Protein AF-D4MSF2-F1 (afdb_monomer)

Foldseek 3Di:
DVVVVDDDDDDDDPDDDVQNVCVVVVHNRDDDDQQWPDPPDPPTDHDPVSNVVVVVVVVVVVVVVVVD

Sequence (68 aa):
MKALGIAPQVTPIRGGTDGARLSYMGLPCPNLCTGGYNFHGKYEFIPVQSIDTMVEILKDIVIRFEKR

Structure (mmCIF, N/CA/C/O backbone):
data_AF-D4MSF2-F1
#
_entry.id   AF-D4MSF2-F1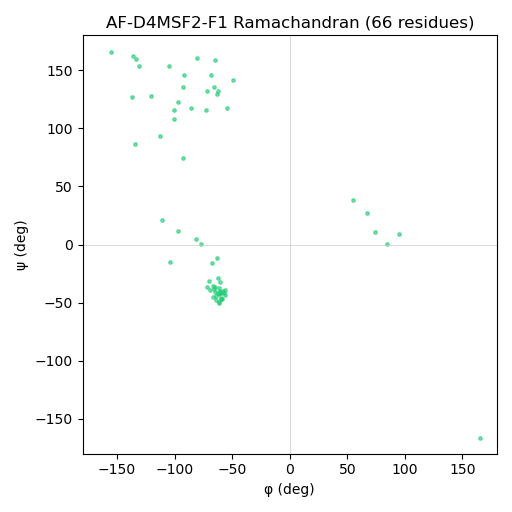
#
loop_
_atom_site.group_PDB
_atom_site.id
_atom_site.type_symbol
_atom_site.label_atom_id
_atom_site.label_alt_id
_atom_site.label_comp_id
_atom_site.label_asym_id
_atom_site.label_entity_id
_atom_site.label_seq_id
_atom_site.pdbx_PDB_ins_code
_atom_site.Cartn_x
_atom_site.Cartn_y
_atom_site.Cartn_z
_atom_site.occupancy
_atom_site.B_iso_or_equiv
_atom_site.auth_seq_id
_atom_site.auth_comp_id
_atom_site.auth_asym_id
_atom_site.auth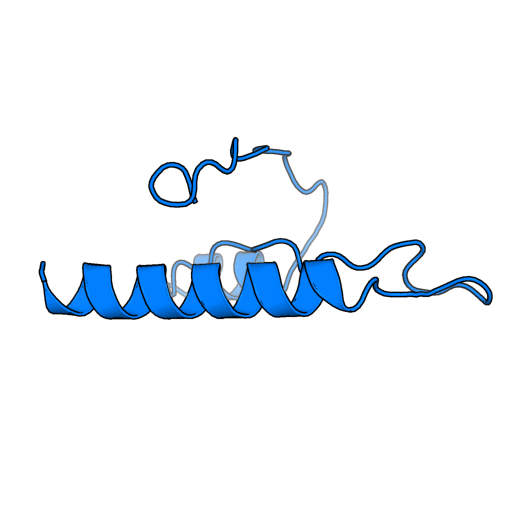_atom_id
_atom_site.pdbx_PDB_model_num
ATOM 1 N N . MET A 1 1 ? -5.806 8.199 5.976 1.00 84.94 1 MET A N 1
ATOM 2 C CA . MET A 1 1 ? -5.665 8.653 4.560 1.00 84.94 1 MET A CA 1
ATOM 3 C C . MET A 1 1 ? -6.292 10.020 4.298 1.00 84.94 1 MET A C 1
ATOM 5 O O . MET A 1 1 ? -5.532 10.971 4.222 1.00 84.94 1 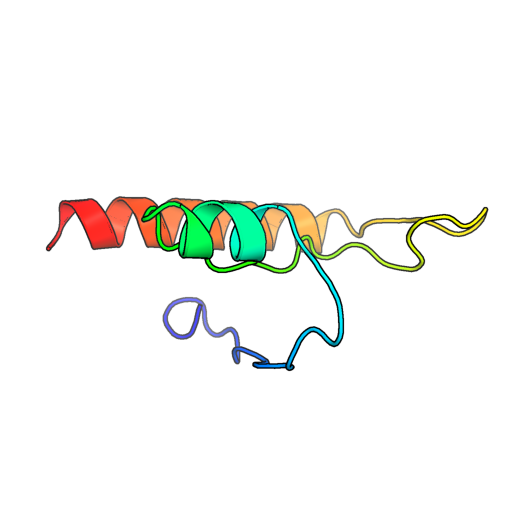MET A O 1
ATOM 9 N N . LYS A 1 2 ? -7.627 10.182 4.229 1.00 92.69 2 LYS A N 1
ATOM 10 C CA . LYS A 1 2 ? -8.245 11.508 3.966 1.00 92.69 2 LYS A CA 1
ATOM 11 C C . LYS A 1 2 ? -7.825 12.587 4.973 1.00 92.69 2 LYS A C 1
ATOM 13 O O . LYS A 1 2 ? -7.560 13.716 4.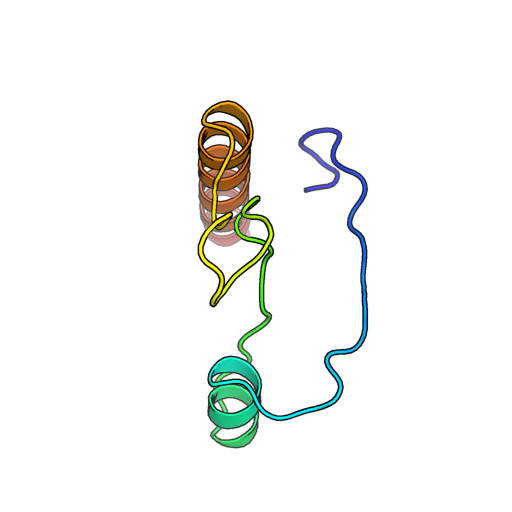590 1.00 92.69 2 LYS A O 1
ATOM 18 N N . ALA A 1 3 ? -7.705 12.215 6.247 1.00 91.81 3 ALA A N 1
ATOM 19 C CA . ALA A 1 3 ? -7.236 13.110 7.304 1.00 91.81 3 ALA A CA 1
ATOM 20 C C . ALA A 1 3 ? -5.761 13.528 7.182 1.00 91.81 3 ALA A C 1
ATOM 22 O O . ALA A 1 3 ? -5.354 14.491 7.815 1.00 91.81 3 ALA A O 1
ATOM 23 N N . LEU A 1 4 ? -4.982 12.817 6.364 1.00 93.62 4 LEU A N 1
ATOM 24 C CA . LEU A 1 4 ? -3.600 13.152 6.021 1.00 93.62 4 LEU A CA 1
ATOM 25 C C . LEU A 1 4 ? -3.518 13.899 4.675 1.00 93.62 4 LEU A C 1
ATOM 27 O O . LEU A 1 4 ? -2.443 14.006 4.103 1.00 93.62 4 LEU A O 1
ATOM 31 N N . GLY A 1 5 ? -4.649 14.354 4.119 1.00 94.94 5 GLY A N 1
ATOM 32 C CA . GLY A 1 5 ? -4.699 15.022 2.812 1.00 94.94 5 GLY A CA 1
ATOM 33 C C . GLY A 1 5 ? -4.524 14.087 1.610 1.00 94.94 5 GLY A C 1
ATOM 34 O O . GLY A 1 5 ? -4.370 14.555 0.487 1.00 94.94 5 GLY A O 1
ATOM 35 N N . ILE A 1 6 ? -4.567 12.767 1.820 1.00 93.50 6 ILE A N 1
ATOM 36 C CA . ILE A 1 6 ? -4.336 11.766 0.771 1.00 93.50 6 ILE A CA 1
ATOM 37 C C . ILE A 1 6 ? -5.678 11.277 0.227 1.00 93.50 6 ILE A C 1
ATOM 39 O O . ILE A 1 6 ? -6.503 10.735 0.976 1.00 93.50 6 ILE A O 1
ATOM 43 N N . ALA A 1 7 ? -5.882 11.428 -1.084 1.00 94.88 7 ALA A N 1
ATOM 44 C CA . ALA A 1 7 ? -7.030 10.869 -1.787 1.00 94.88 7 ALA A CA 1
ATOM 45 C C . ALA A 1 7 ? -6.871 9.339 -1.915 1.00 94.88 7 ALA A C 1
ATOM 47 O O . ALA A 1 7 ? -5.933 8.881 -2.568 1.00 94.88 7 ALA A O 1
ATOM 48 N N . PRO A 1 8 ? -7.746 8.524 -1.294 1.00 94.38 8 PRO A N 1
ATOM 49 C CA . PRO A 1 8 ? -7.648 7.076 -1.404 1.00 94.38 8 PRO A CA 1
ATOM 50 C C . PRO A 1 8 ? -8.066 6.622 -2.803 1.00 94.38 8 PRO A C 1
ATOM 52 O O . PRO A 1 8 ? -9.137 6.989 -3.287 1.00 94.38 8 PRO A O 1
ATOM 55 N N . GLN A 1 9 ? -7.250 5.771 -3.417 1.00 94.44 9 GLN A N 1
ATOM 56 C CA . GLN A 1 9 ? -7.596 5.093 -4.657 1.00 94.44 9 GLN A CA 1
ATOM 57 C C . GLN A 1 9 ? -8.046 3.667 -4.342 1.00 94.44 9 GLN A C 1
ATOM 59 O O . GLN A 1 9 ? -7.270 2.855 -3.843 1.00 94.44 9 GLN A O 1
ATOM 64 N N . VAL A 1 10 ? -9.312 3.366 -4.627 1.00 95.56 10 VAL A N 1
ATOM 65 C CA . VAL A 1 10 ? -9.882 2.032 -4.420 1.00 95.56 10 VAL A CA 1
ATOM 66 C C . VAL A 1 10 ? -9.918 1.313 -5.761 1.00 95.56 10 VAL A C 1
ATOM 68 O O . VAL A 1 10 ? -10.727 1.643 -6.625 1.00 95.56 10 VAL A O 1
ATOM 71 N N . THR A 1 11 ? -9.041 0.327 -5.921 1.00 95.31 11 THR A N 1
ATOM 72 C CA . THR A 1 11 ? -8.929 -0.471 -7.146 1.00 95.31 11 THR A CA 1
ATOM 73 C C . THR A 1 11 ? -9.172 -1.945 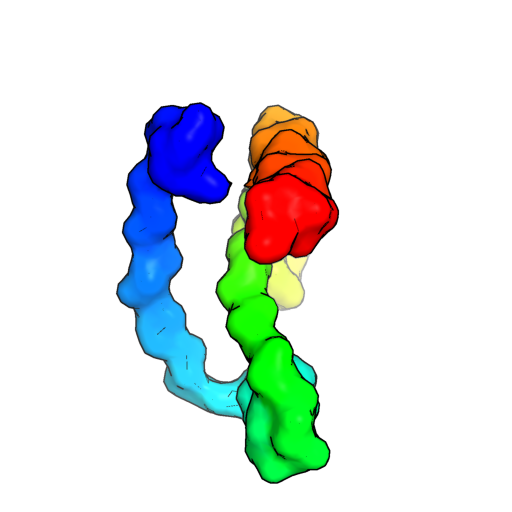-6.815 1.00 95.31 11 THR A C 1
ATOM 75 O O . THR A 1 11 ? -8.509 -2.469 -5.917 1.00 95.31 11 THR A O 1
ATOM 78 N N . PRO A 1 12 ? -10.085 -2.644 -7.516 1.00 96.12 12 PRO A N 1
ATOM 79 C CA . PRO A 1 12 ? -10.278 -4.077 -7.323 1.00 96.12 12 PRO A CA 1
ATOM 80 C C . PRO A 1 12 ? -9.014 -4.869 -7.667 1.00 96.12 12 PRO A C 1
ATOM 82 O O . PRO A 1 12 ? -8.445 -4.702 -8.747 1.00 96.12 12 PRO A O 1
ATOM 85 N N . ILE A 1 13 ? -8.609 -5.781 -6.782 1.00 96.19 13 ILE A N 1
ATOM 86 C CA . ILE A 1 13 ? -7.540 -6.740 -7.073 1.00 96.19 13 ILE A CA 1
ATOM 87 C C . ILE A 1 13 ? -8.161 -7.943 -7.785 1.00 96.19 13 ILE A C 1
ATOM 89 O O . ILE A 1 13 ? -9.013 -8.636 -7.232 1.00 96.19 13 ILE A O 1
ATOM 93 N N . ARG A 1 14 ? -7.745 -8.188 -9.031 1.00 96.56 14 ARG A N 1
ATOM 94 C CA . ARG A 1 14 ? -8.234 -9.302 -9.858 1.00 96.56 14 ARG A CA 1
ATOM 95 C C . ARG A 1 14 ? -7.337 -10.529 -9.696 1.00 96.56 14 ARG A C 1
ATOM 97 O O . ARG A 1 14 ? -6.539 -10.836 -10.574 1.00 96.56 14 ARG A O 1
ATOM 104 N N . GLY A 1 15 ? -7.463 -11.206 -8.560 1.00 95.25 15 GLY A N 1
ATOM 105 C CA . GLY A 1 15 ? -6.671 -12.385 -8.215 1.00 95.25 15 GLY A CA 1
ATOM 106 C C . GLY A 1 15 ? -6.779 -12.723 -6.730 1.00 95.25 15 GLY A C 1
ATOM 107 O O . GLY A 1 15 ? -7.647 -12.201 -6.032 1.00 95.25 15 GLY A O 1
ATOM 108 N N . GLY A 1 16 ? -5.895 -13.597 -6.253 1.00 95.94 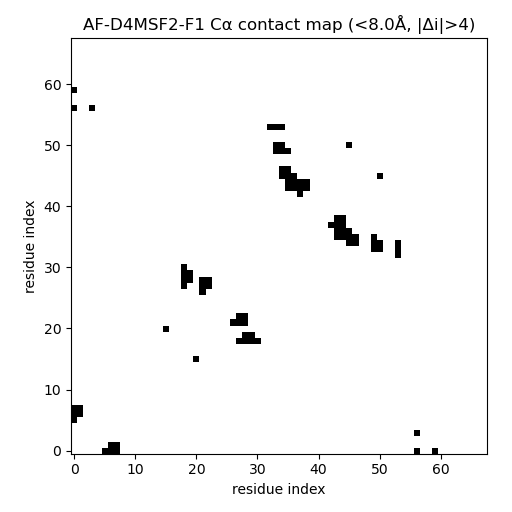16 GLY A N 1
ATOM 109 C CA . GLY A 1 16 ? -5.756 -13.902 -4.831 1.00 95.94 16 GLY A CA 1
ATOM 110 C C . GLY A 1 16 ? -4.717 -13.008 -4.157 1.00 95.94 16 GLY A C 1
ATOM 111 O O . GLY A 1 16 ? -3.702 -12.666 -4.757 1.00 95.94 16 GLY A O 1
ATOM 112 N N . THR A 1 17 ? -4.963 -12.664 -2.897 1.00 97.69 17 THR A N 1
ATOM 113 C CA . THR A 1 17 ? -3.970 -12.097 -1.978 1.00 97.69 17 THR A CA 1
ATOM 114 C C . THR A 1 17 ? -4.075 -12.821 -0.644 1.00 97.69 17 THR A C 1
ATOM 116 O O . THR A 1 17 ? -5.128 -13.389 -0.330 1.00 97.69 17 THR A O 1
ATOM 119 N N . ASP A 1 18 ? -3.029 -12.754 0.175 1.00 98.12 18 ASP A N 1
ATOM 120 C CA . ASP A 1 18 ? -3.093 -13.278 1.541 1.00 98.12 18 ASP A CA 1
ATOM 121 C C . ASP A 1 18 ? -4.222 -12.608 2.329 1.00 98.12 18 ASP A C 1
ATOM 123 O O . ASP A 1 18 ? -4.990 -13.287 3.003 1.00 98.12 18 ASP A O 1
ATOM 127 N N . GLY A 1 19 ? -4.423 -11.296 2.153 1.00 98.12 19 GLY A N 1
ATOM 128 C CA . GLY A 1 19 ? -5.540 -10.572 2.765 1.00 98.12 19 GLY A CA 1
ATOM 129 C C . GLY A 1 19 ? -6.919 -11.094 2.341 1.00 98.12 19 GLY A C 1
ATOM 130 O O . GLY A 1 19 ? -7.808 -11.247 3.181 1.00 98.12 19 GLY A O 1
ATOM 131 N N . ALA A 1 20 ? -7.104 -11.451 1.065 1.00 97.75 20 ALA A N 1
ATOM 132 C CA . ALA A 1 20 ? -8.341 -12.078 0.597 1.00 97.75 20 ALA A CA 1
ATOM 133 C C . ALA A 1 20 ? -8.545 -13.465 1.232 1.00 97.75 20 ALA A C 1
ATOM 135 O O . ALA A 1 20 ? -9.657 -13.796 1.650 1.00 97.75 20 ALA A O 1
ATOM 136 N N . ARG A 1 21 ? -7.472 -14.260 1.365 1.00 98.38 21 ARG A N 1
ATOM 137 C CA . ARG A 1 21 ? -7.526 -15.573 2.022 1.00 98.38 21 ARG A CA 1
ATOM 138 C C . ARG A 1 21 ? -7.822 -15.458 3.519 1.00 98.38 21 ARG A C 1
ATOM 140 O O . ARG A 1 21 ? -8.682 -16.182 4.008 1.00 98.38 21 ARG A O 1
ATOM 147 N N . LEU A 1 22 ? -7.168 -14.537 4.224 1.00 98.62 22 LEU A N 1
ATOM 148 C CA . LEU A 1 22 ? -7.426 -14.239 5.636 1.00 98.62 22 LEU A CA 1
ATOM 149 C C . LEU A 1 22 ? -8.866 -13.767 5.852 1.00 98.62 22 LEU A C 1
ATOM 151 O O . LEU A 1 22 ? -9.538 -14.246 6.764 1.00 98.62 22 LEU A O 1
ATOM 155 N N . SER A 1 23 ? -9.374 -12.916 4.958 1.00 98.31 23 SER A N 1
ATOM 156 C CA . SER A 1 23 ? -10.767 -12.456 5.003 1.00 98.31 23 SER A CA 1
ATOM 157 C C . SER A 1 23 ? -11.746 -13.619 4.848 1.00 98.31 23 SER A C 1
ATOM 159 O O . SER A 1 23 ? -12.703 -13.714 5.612 1.00 98.31 23 SER A O 1
ATOM 161 N N . TYR A 1 24 ? -11.474 -14.552 3.929 1.00 98.06 24 TYR A N 1
ATOM 162 C CA . TYR A 1 24 ? -12.253 -15.788 3.791 1.00 98.06 24 TYR A CA 1
ATOM 163 C C . TYR A 1 24 ? -12.213 -16.662 5.059 1.00 98.06 24 TYR A C 1
ATOM 165 O O . TYR A 1 24 ? -13.196 -17.317 5.388 1.00 98.06 24 TYR A O 1
ATOM 173 N N . MET A 1 25 ? -11.101 -16.647 5.797 1.00 98.44 25 MET A N 1
ATOM 174 C CA . MET A 1 25 ? -10.922 -17.378 7.060 1.00 98.44 25 MET A CA 1
ATOM 175 C C . MET A 1 25 ? -11.523 -16.666 8.287 1.00 98.44 25 MET A C 1
ATOM 177 O O . MET A 1 25 ? -11.363 -17.151 9.404 1.00 98.44 25 MET A O 1
ATOM 181 N N . GLY A 1 26 ? -12.212 -15.535 8.106 1.00 98.38 26 GLY A N 1
ATOM 182 C CA . GLY A 1 26 ? -12.863 -14.797 9.191 1.00 98.38 26 GLY A CA 1
ATOM 183 C C . GLY A 1 26 ? -12.039 -13.652 9.784 1.00 98.38 26 GLY A C 1
ATOM 184 O O . GLY A 1 26 ? -12.462 -13.068 10.778 1.00 98.38 26 GLY A O 1
ATOM 185 N N . LEU A 1 27 ? -10.902 -13.289 9.178 1.00 98.44 27 LEU A N 1
ATOM 186 C CA . LEU A 1 27 ? -10.103 -12.120 9.558 1.00 98.44 27 LEU A CA 1
ATOM 187 C C . LEU A 1 27 ? -10.140 -11.059 8.444 1.00 98.44 27 LEU A C 1
ATOM 189 O O . LEU A 1 27 ? -9.321 -11.124 7.524 1.00 98.44 27 LEU A O 1
ATOM 19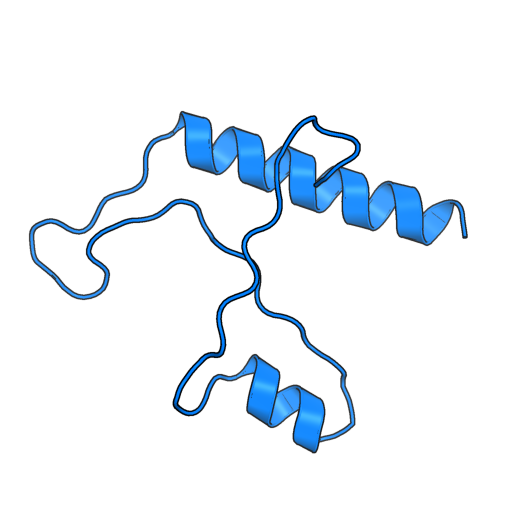3 N N . PRO A 1 28 ? -11.059 -10.072 8.498 1.00 97.88 28 PRO A N 1
ATOM 194 C CA . PRO A 1 28 ? -11.122 -8.999 7.510 1.00 97.88 28 PRO A CA 1
ATOM 195 C C . PRO A 1 28 ? -9.778 -8.276 7.376 1.00 97.88 28 PRO A C 1
ATOM 197 O O . PRO A 1 28 ? -9.291 -7.663 8.325 1.00 97.88 28 PRO A O 1
ATOM 200 N N . CYS A 1 29 ? -9.181 -8.348 6.189 1.00 98.12 29 CYS A N 1
ATOM 201 C CA . CYS A 1 29 ? -7.810 -7.907 5.958 1.00 98.12 29 CYS A CA 1
ATOM 202 C C . CYS A 1 29 ? -7.723 -7.069 4.669 1.00 98.12 29 CYS A C 1
ATOM 204 O O . CYS A 1 29 ? -7.488 -7.612 3.583 1.00 98.12 29 CYS A O 1
ATOM 206 N N . PRO A 1 30 ? -7.968 -5.745 4.750 1.00 96.19 30 PRO A N 1
ATOM 207 C CA . PRO A 1 30 ? -7.794 -4.851 3.612 1.00 96.19 30 PRO A CA 1
ATOM 208 C C . PRO A 1 30 ? -6.310 -4.707 3.253 1.00 96.19 30 PRO A C 1
ATOM 210 O O . PRO A 1 30 ? -5.450 -4.676 4.130 1.00 96.19 30 PRO A O 1
ATOM 213 N N . ASN A 1 31 ? -6.017 -4.559 1.960 1.00 96.50 31 ASN A N 1
ATOM 214 C CA . ASN A 1 31 ? -4.662 -4.298 1.484 1.00 96.50 31 ASN A CA 1
ATOM 215 C C . ASN A 1 31 ? -4.414 -2.790 1.341 1.00 96.50 31 ASN A C 1
ATOM 217 O O . ASN A 1 31 ? -5.249 -2.074 0.784 1.00 96.50 31 ASN A O 1
ATOM 221 N N . LEU A 1 32 ? -3.258 -2.319 1.806 1.00 95.88 32 LEU A N 1
ATOM 222 C CA . LEU A 1 32 ? -2.799 -0.943 1.621 1.00 95.88 32 LEU A CA 1
ATOM 223 C C . LEU A 1 32 ? -1.699 -0.909 0.556 1.00 95.88 32 LEU A C 1
ATOM 225 O O . LEU A 1 32 ? -0.994 -1.895 0.348 1.00 95.88 32 LEU A O 1
ATOM 229 N N . CYS A 1 33 ? -1.541 0.224 -0.129 1.00 93.50 33 CYS A N 1
ATOM 230 C CA . CYS A 1 33 ? -0.365 0.418 -0.971 1.00 93.50 33 CYS A CA 1
ATOM 231 C C . CYS A 1 33 ? 0.903 0.457 -0.106 1.00 93.50 33 CYS A C 1
ATOM 233 O O . CYS A 1 33 ? 0.845 0.732 1.088 1.00 93.50 33 CYS A O 1
ATOM 235 N N . THR A 1 34 ? 2.056 0.193 -0.712 1.00 93.88 34 THR A N 1
ATOM 236 C CA . THR A 1 34 ? 3.363 0.355 -0.055 1.00 93.88 34 THR A CA 1
ATOM 237 C C . THR A 1 34 ? 4.094 1.606 -0.534 1.00 93.88 34 THR A C 1
ATOM 239 O O . THR A 1 34 ? 5.053 2.029 0.095 1.00 93.88 34 THR A O 1
ATOM 242 N N . GLY A 1 35 ? 3.653 2.196 -1.653 1.00 94.81 35 GLY A N 1
ATOM 243 C CA . GLY A 1 35 ? 4.368 3.265 -2.350 1.00 94.81 35 GLY A CA 1
ATOM 244 C C . GLY A 1 35 ? 5.451 2.775 -3.316 1.00 94.81 35 GLY A C 1
ATOM 245 O O . GLY A 1 35 ? 6.114 3.599 -3.938 1.00 94.81 35 GLY A O 1
ATOM 246 N N . GLY A 1 36 ? 5.642 1.458 -3.442 1.00 96.88 36 GLY A N 1
ATOM 247 C CA . GLY A 1 36 ? 6.596 0.864 -4.378 1.00 96.88 36 GLY A CA 1
ATOM 248 C C . GLY A 1 36 ? 6.076 0.773 -5.815 1.00 96.88 36 GLY A C 1
ATOM 249 O O . GLY A 1 36 ? 4.869 0.811 -6.068 1.00 96.88 36 GLY A O 1
ATOM 250 N N . TYR A 1 37 ? 7.013 0.624 -6.748 1.00 97.88 37 TYR A N 1
ATOM 251 C CA . TYR A 1 37 ? 6.782 0.551 -8.188 1.00 97.88 37 TYR A CA 1
ATOM 252 C C . TYR A 1 37 ? 7.526 -0.642 -8.795 1.00 97.88 37 TYR A C 1
ATOM 254 O O . TYR A 1 37 ? 8.579 -1.046 -8.305 1.00 97.88 37 TYR A O 1
ATOM 262 N N . ASN A 1 38 ? 7.002 -1.154 -9.914 1.00 97.88 38 ASN A N 1
ATOM 263 C CA . ASN A 1 38 ? 7.633 -2.184 -10.750 1.00 97.88 38 ASN A CA 1
ATOM 264 C C . ASN A 1 38 ? 8.017 -3.479 -10.007 1.00 97.88 38 ASN A C 1
ATOM 266 O O . ASN A 1 38 ? 9.067 -4.055 -10.296 1.00 97.88 38 ASN A O 1
ATOM 270 N N . PHE A 1 39 ? 7.176 -3.929 -9.069 1.00 97.31 39 PHE A N 1
ATOM 271 C CA . PHE A 1 39 ? 7.391 -5.176 -8.327 1.00 97.31 39 PHE A CA 1
ATOM 272 C C . PHE A 1 39 ? 7.709 -6.356 -9.257 1.00 97.31 39 PHE A C 1
ATOM 274 O O . PHE A 1 39 ? 7.106 -6.485 -10.326 1.00 97.31 39 PHE A O 1
ATOM 281 N N . HIS A 1 40 ? 8.622 -7.229 -8.822 1.00 97.44 40 HIS A N 1
ATOM 282 C CA . HIS A 1 40 ? 9.083 -8.416 -9.554 1.00 97.44 40 HIS A CA 1
ATOM 283 C C . HIS A 1 40 ? 9.879 -8.114 -10.838 1.00 97.44 40 HIS A C 1
ATOM 285 O O . HIS A 1 40 ? 9.910 -8.929 -11.764 1.00 97.44 40 HIS A O 1
ATOM 291 N N . GLY A 1 41 ? 10.552 -6.962 -10.905 1.00 98.12 41 GLY A N 1
ATOM 292 C CA . GLY A 1 41 ? 11.368 -6.561 -12.050 1.00 98.12 41 GLY A CA 1
ATOM 293 C C . GLY A 1 41 ? 12.720 -5.966 -11.657 1.00 98.12 41 GLY A C 1
ATOM 294 O O . GLY A 1 41 ? 12.919 -5.478 -10.553 1.00 98.12 41 GLY A O 1
ATOM 295 N N . LYS A 1 42 ? 13.662 -5.922 -12.606 1.00 98.00 42 LYS A N 1
ATOM 296 C CA . LYS A 1 42 ? 14.995 -5.310 -12.402 1.00 98.00 42 LYS A CA 1
ATOM 297 C C . LYS A 1 42 ? 14.969 -3.799 -12.112 1.00 98.00 42 LYS A C 1
ATOM 299 O O . LYS A 1 42 ? 15.997 -3.227 -11.774 1.00 98.00 42 LYS A O 1
ATOM 304 N N . TYR A 1 43 ? 13.815 -3.164 -12.309 1.00 98.44 43 TYR A N 1
ATOM 305 C CA . TYR A 1 43 ? 13.568 -1.745 -12.052 1.00 98.4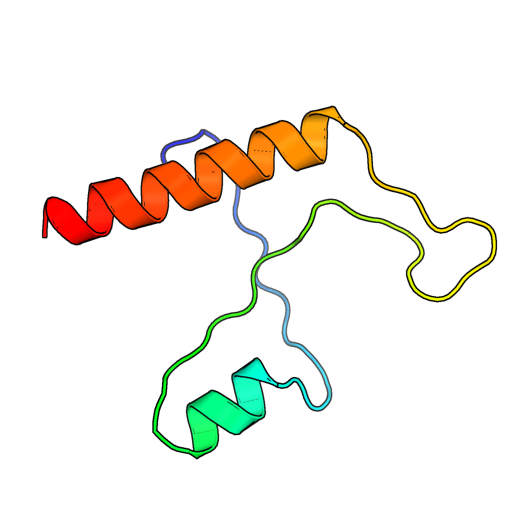4 43 TYR A CA 1
ATOM 306 C C . TYR A 1 43 ? 12.623 -1.538 -10.864 1.00 98.44 43 TYR A C 1
ATOM 308 O O . TYR A 1 43 ? 11.956 -0.508 -10.804 1.00 98.44 43 TYR A O 1
ATOM 316 N N . GLU A 1 44 ? 12.500 -2.527 -9.977 1.00 98.69 44 GLU A N 1
ATOM 317 C CA . GLU A 1 44 ? 11.744 -2.405 -8.735 1.00 98.69 44 GLU A CA 1
ATOM 318 C C . GLU A 1 44 ? 12.381 -1.344 -7.831 1.00 98.69 44 GLU A C 1
ATOM 320 O O . GLU A 1 44 ? 13.591 -1.352 -7.599 1.00 98.69 44 GLU A O 1
ATOM 325 N N . PHE A 1 45 ? 11.571 -0.405 -7.344 1.00 98.31 45 PHE A N 1
ATOM 326 C CA . PHE A 1 45 ? 12.033 0.633 -6.427 1.00 98.31 45 PHE A CA 1
ATOM 327 C C . PHE A 1 45 ? 10.891 1.173 -5.571 1.00 98.31 45 PHE A C 1
ATOM 329 O O . PHE A 1 45 ? 9.709 1.000 -5.872 1.00 98.31 45 PHE A O 1
ATOM 336 N N . ILE A 1 46 ? 11.262 1.891 -4.516 1.00 98.25 46 ILE A N 1
ATOM 337 C CA . ILE A 1 46 ? 10.335 2.632 -3.670 1.00 98.25 46 ILE A CA 1
ATOM 338 C C . ILE A 1 46 ? 10.924 4.016 -3.350 1.00 98.25 46 ILE A C 1
ATOM 340 O O . ILE A 1 46 ? 12.066 4.097 -2.893 1.00 98.25 46 ILE A O 1
ATOM 344 N N . PRO A 1 47 ? 10.198 5.122 -3.599 1.00 98.12 47 PRO A N 1
ATOM 345 C CA . PRO A 1 47 ? 10.614 6.439 -3.131 1.00 98.12 47 PRO A CA 1
ATOM 346 C C . PRO A 1 47 ? 10.593 6.502 -1.602 1.00 98.12 47 PRO A C 1
ATOM 348 O O . PRO A 1 47 ? 9.612 6.101 -0.975 1.00 98.12 47 PRO A O 1
ATOM 351 N N . VAL A 1 48 ? 11.639 7.069 -0.998 1.00 97.75 48 VAL A N 1
ATOM 352 C CA . VAL A 1 48 ? 11.742 7.221 0.467 1.00 97.75 48 VAL A CA 1
ATOM 353 C C . VAL A 1 48 ? 10.548 7.998 1.029 1.00 97.75 48 VAL A C 1
ATOM 355 O O . VAL A 1 48 ? 9.926 7.570 1.993 1.00 97.75 48 VAL A O 1
ATOM 358 N N . GLN A 1 49 ? 10.130 9.062 0.345 1.00 97.06 49 GLN A N 1
ATOM 359 C CA . GLN A 1 49 ? 8.985 9.885 0.742 1.00 97.06 49 GLN A CA 1
ATOM 360 C C . GLN A 1 49 ? 7.669 9.093 0.751 1.00 97.06 49 GLN A C 1
ATOM 362 O O . GLN A 1 49 ? 6.746 9.403 1.508 1.00 97.06 49 GLN A O 1
ATOM 367 N N . SER A 1 50 ? 7.559 8.063 -0.095 1.00 96.75 50 SER A N 1
ATOM 368 C CA . SER A 1 50 ? 6.400 7.174 -0.090 1.00 96.75 50 SER A CA 1
ATOM 369 C C . SER A 1 50 ? 6.408 6.263 1.137 1.00 96.75 50 SER A C 1
ATOM 371 O O . SER A 1 50 ? 5.348 6.061 1.724 1.00 96.75 50 SER A O 1
ATOM 373 N N . ILE A 1 51 ? 7.580 5.794 1.582 1.00 96.94 51 ILE A N 1
ATOM 374 C CA . ILE A 1 51 ? 7.723 5.057 2.848 1.00 96.94 51 ILE A CA 1
ATOM 375 C C . ILE A 1 51 ? 7.297 5.942 4.021 1.00 96.94 51 ILE A C 1
ATOM 377 O O . ILE A 1 51 ? 6.447 5.524 4.806 1.00 96.94 51 ILE A O 1
ATOM 381 N N . ASP A 1 52 ? 7.809 7.174 4.103 1.00 97.12 52 ASP A N 1
ATOM 382 C CA . ASP A 1 52 ? 7.461 8.122 5.173 1.00 97.12 52 ASP A CA 1
ATOM 383 C C . ASP A 1 52 ? 5.944 8.358 5.244 1.00 97.12 52 ASP A C 1
ATOM 385 O O . ASP A 1 52 ? 5.325 8.312 6.309 1.00 97.12 52 ASP A O 1
ATOM 389 N N . THR A 1 53 ? 5.311 8.520 4.080 1.00 96.12 53 THR A N 1
ATOM 390 C CA . THR A 1 53 ? 3.856 8.679 3.971 1.00 96.12 53 THR A CA 1
ATOM 391 C C . THR A 1 53 ? 3.108 7.441 4.477 1.00 96.12 53 THR A C 1
ATOM 393 O O . THR A 1 53 ? 2.097 7.562 5.174 1.00 96.12 53 THR A O 1
ATOM 396 N N . MET A 1 54 ? 3.595 6.239 4.154 1.00 97.25 54 MET A N 1
ATOM 397 C CA . MET A 1 54 ? 2.989 4.992 4.621 1.00 97.25 54 MET A CA 1
ATOM 398 C C . MET A 1 54 ? 3.116 4.808 6.134 1.00 97.25 54 MET A C 1
ATOM 400 O O . MET A 1 54 ? 2.168 4.332 6.760 1.00 97.25 54 MET A O 1
ATOM 404 N N . VAL A 1 55 ? 4.227 5.238 6.736 1.00 97.06 55 VAL A N 1
ATOM 405 C CA . VAL A 1 55 ? 4.398 5.244 8.197 1.00 97.06 55 VAL A CA 1
ATOM 406 C C . VAL A 1 55 ? 3.333 6.118 8.862 1.00 97.06 55 VAL A C 1
ATOM 408 O O . VAL A 1 55 ? 2.671 5.670 9.801 1.00 97.06 55 VAL A O 1
ATOM 411 N N . GLU A 1 56 ? 3.090 7.326 8.347 1.00 97.62 56 GLU A N 1
ATOM 412 C CA . GLU A 1 56 ? 2.045 8.205 8.885 1.00 97.62 56 GLU A CA 1
ATOM 413 C C . GLU A 1 56 ? 0.634 7.632 8.695 1.00 97.62 56 GLU A C 1
ATOM 415 O O . GLU A 1 56 ? -0.199 7.735 9.598 1.00 97.62 56 GLU A O 1
ATOM 420 N N . ILE A 1 57 ? 0.362 6.955 7.572 1.00 97.06 57 ILE A N 1
ATOM 421 C CA . ILE A 1 57 ? -0.907 6.240 7.368 1.00 97.06 57 ILE A CA 1
ATOM 422 C C . ILE A 1 57 ? -1.105 5.157 8.435 1.00 97.06 57 ILE A C 1
ATOM 424 O O . ILE A 1 57 ? -2.189 5.078 9.014 1.00 97.06 57 ILE A O 1
ATOM 428 N N . LEU A 1 58 ? -0.087 4.337 8.706 1.00 97.31 58 LEU A N 1
ATOM 429 C CA . LEU A 1 58 ? -0.170 3.269 9.707 1.00 97.31 58 LEU A CA 1
ATOM 430 C C . LEU A 1 58 ? -0.377 3.833 11.118 1.00 97.31 58 LEU A C 1
ATOM 432 O O . LEU A 1 58 ? -1.252 3.358 11.844 1.00 97.31 58 LEU A O 1
ATOM 436 N N . LYS A 1 59 ? 0.362 4.887 11.488 1.00 97.50 59 LYS A N 1
ATOM 437 C CA . LYS A 1 59 ? 0.185 5.588 12.770 1.00 97.50 59 LYS A CA 1
ATOM 438 C C . LYS A 1 59 ? -1.233 6.138 12.925 1.00 97.50 59 LYS A C 1
ATOM 440 O O . LYS A 1 59 ? -1.855 5.917 13.961 1.00 97.50 59 LYS A O 1
ATOM 445 N N . ASP A 1 60 ? -1.768 6.807 11.900 1.00 97.12 60 ASP A N 1
ATOM 446 C CA . ASP A 1 60 ? -3.135 7.352 11.910 1.00 97.12 60 ASP A CA 1
ATOM 447 C C . ASP A 1 60 ? -4.187 6.241 12.072 1.00 97.12 60 ASP A C 1
ATOM 449 O O . ASP A 1 60 ? -5.156 6.430 12.805 1.00 97.12 60 ASP A O 1
ATOM 453 N N . ILE A 1 61 ? -3.990 5.063 11.463 1.00 96.81 61 ILE A N 1
ATOM 454 C CA . ILE A 1 61 ? -4.886 3.906 11.646 1.00 96.81 61 ILE A CA 1
ATOM 455 C C . ILE A 1 61 ? -4.910 3.462 13.112 1.00 96.81 61 ILE A C 1
ATOM 457 O O . ILE A 1 61 ? -5.994 3.331 13.680 1.00 96.81 61 ILE A O 1
ATOM 461 N N . VAL A 1 62 ? -3.741 3.265 13.730 1.00 97.44 62 VAL A N 1
ATOM 462 C CA . VAL A 1 62 ? -3.641 2.808 15.127 1.00 97.44 62 VAL A CA 1
ATOM 463 C C . VAL A 1 62 ? -4.233 3.842 16.085 1.00 97.44 62 VAL A C 1
ATOM 465 O O . VAL A 1 62 ? -5.071 3.497 16.913 1.00 97.44 62 VAL A O 1
ATOM 468 N N . ILE A 1 63 ? -3.873 5.119 15.930 1.00 97.19 63 ILE A N 1
ATOM 469 C CA . ILE A 1 63 ? -4.386 6.212 16.771 1.00 97.19 63 ILE A CA 1
ATOM 470 C C . ILE A 1 63 ? -5.911 6.322 16.660 1.00 97.19 63 ILE A C 1
ATOM 472 O O . ILE A 1 63 ? -6.597 6.537 17.654 1.00 97.19 63 ILE A O 1
ATOM 476 N N . ARG A 1 64 ? -6.475 6.186 15.456 1.00 95.50 64 ARG A N 1
ATOM 477 C CA . ARG A 1 64 ? -7.933 6.220 15.271 1.00 95.50 64 ARG A CA 1
ATOM 478 C C . ARG A 1 64 ? -8.629 4.994 15.832 1.00 95.50 64 ARG A C 1
ATOM 480 O O . ARG A 1 64 ? -9.787 5.110 16.208 1.00 95.50 64 ARG A O 1
ATOM 487 N N . PHE A 1 65 ? -7.972 3.839 15.815 1.00 96.19 65 PHE A N 1
ATOM 488 C CA . PHE A 1 65 ? -8.522 2.625 16.399 1.00 96.19 65 PHE A CA 1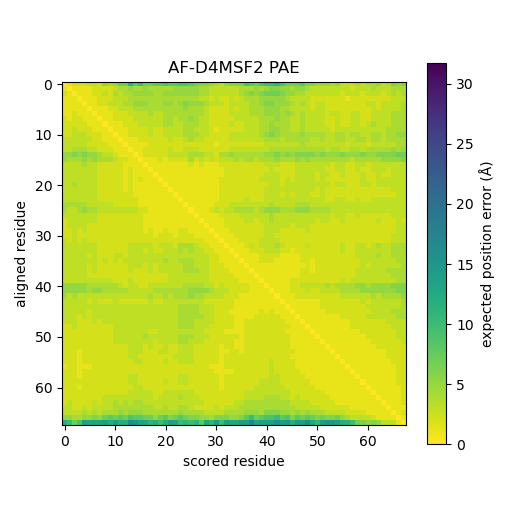
ATOM 489 C C . PHE A 1 65 ? -8.579 2.722 17.924 1.00 96.19 65 PHE A C 1
ATOM 491 O O . PHE A 1 65 ? -9.567 2.306 18.504 1.00 96.19 65 PHE A O 1
ATOM 498 N N . GLU A 1 66 ? -7.563 3.311 18.555 1.00 96.75 66 GLU A N 1
ATOM 499 C CA . GLU A 1 66 ? -7.558 3.554 20.002 1.00 96.75 66 GLU A CA 1
ATOM 500 C C . GLU A 1 66 ? -8.633 4.562 20.429 1.00 96.75 66 GLU A C 1
ATOM 502 O O . GLU A 1 66 ? -9.301 4.357 21.434 1.00 96.75 66 GLU A O 1
ATOM 507 N N . LYS A 1 67 ? -8.864 5.607 19.627 1.00 93.44 67 LYS A N 1
ATOM 508 C CA . LYS A 1 67 ? -9.880 6.640 19.899 1.00 93.44 67 LYS A CA 1
ATOM 509 C C . LYS A 1 67 ? -11.327 6.221 19.606 1.00 93.44 67 LYS A C 1
ATOM 511 O O . LYS A 1 67 ? -12.217 7.070 19.692 1.00 93.44 67 LYS A O 1
ATOM 516 N N . ARG A 1 68 ? -11.552 4.990 19.151 1.00 81.06 68 ARG A N 1
ATOM 517 C CA . ARG A 1 68 ? -12.887 4.445 18.866 1.00 81.06 68 ARG A CA 1
ATOM 518 C C . ARG A 1 68 ? -13.476 3.802 20.106 1.00 81.06 68 ARG A C 1
ATOM 520 O O . ARG A 1 68 ? -14.694 4.002 20.294 1.00 81.06 68 ARG A O 1
#

Nearest PDB structures (foldseek):
  1r7l-assembly1_A  TM=2.099E-01  e=8.679E+00  Bacillus cereus

Secondary structure (DSSP, 8-state):
-GGGT---------S--HHHHHHHTT--------S-BSTTSTT-B--HHHHHHHHHHHHHHHHHHHT-

pLDDT: mean 96.26, std 2.83, range [81.06, 98.69]

Mean predicted aligned error: 2.66 Å

Solvent-accessible surface area (backbone atoms only — not comparable to full-atom values): 4407 Å² total; per-residue (Å²): 82,68,93,74,77,36,84,84,82,88,73,88,76,95,73,88,47,71,38,57,52,38,33,74,74,73,43,85,41,87,84,77,84,70,56,60,44,54,79,99,46,100,72,48,48,61,53,68,71,34,46,57,51,47,52,53,42,53,51,52,50,53,56,53,59,73,76,104

Radius of gyration: 14.16 Å; Cα contacts (8 Å, |Δi|>4): 43; chains: 1; bounding box: 28×32×32 Å